Protein AF-A0A925L980-F1 (afdb_monomer_lite)

pLDDT: mean 92.79, std 6.02, range [75.56, 98.62]

Foldseek 3Di:
DKDKDKAFDPPADAPVRLVVLLVLVVVLVVPDDVVDDPVSVVSVVVSVVVLVVNVPDPDNYRIKMKIKDWDDDPQKIWMWIWIADVSQRKIKIKTKIWGDDPFKIKIKMKIATDGPCSDPSVVDPDGIDIDMDMGGDD

Sequence (138 aa):
SLMAEWWYDSTAASNAQWDAWNARNRQLAQSWVPGGPEGLRRGIAGNLGWQAQAFGGTSLRRNNVLVRVAWDHAGWQPSLDMLYTPADRGRVITAALGWQGDRVRLDLACRVNSGPTGSVLAQLPVRRTVLGAISWAL

Structure (mmCIF, N/CA/C/O backbone):
data_AF-A0A925L980-F1
#
_entry.id   AF-A0A925L980-F1
#
loop_
_atom_site.group_PDB
_atom_site.id
_atom_site.type_symbol
_atom_site.label_atom_id
_atom_site.label_alt_id
_atom_site.label_comp_id
_atom_site.label_asym_id
_atom_site.label_entity_id
_atom_site.label_seq_id
_atom_site.pdbx_PDB_ins_code
_atom_site.Cartn_x
_atom_site.Cartn_y
_atom_site.Cartn_z
_atom_site.occupancy
_atom_site.B_iso_or_equiv
_atom_site.auth_seq_id
_atom_site.auth_comp_id
_atom_site.auth_asym_id
_atom_site.auth_atom_id
_atom_site.pdbx_PDB_model_num
ATOM 1 N N . SER A 1 1 ? -16.833 -6.647 12.321 1.00 94.12 1 SER A N 1
ATOM 2 C CA . SER A 1 1 ? -17.244 -6.918 10.933 1.00 94.12 1 SER A CA 1
ATOM 3 C C . SER A 1 1 ? -16.090 -7.517 10.140 1.00 94.12 1 SER A C 1
ATOM 5 O O . SER A 1 1 ? -14.927 -7.305 10.474 1.00 94.12 1 SER A O 1
ATOM 7 N N . LEU A 1 2 ? -16.424 -8.274 9.094 1.00 97.62 2 LEU A N 1
ATOM 8 C CA . LEU A 1 2 ? -15.498 -8.763 8.073 1.00 97.62 2 LEU A CA 1
ATOM 9 C C . LEU A 1 2 ? -16.004 -8.261 6.718 1.00 97.62 2 LEU A C 1
ATOM 11 O O . LEU A 1 2 ? -17.199 -8.350 6.445 1.00 97.62 2 LEU A O 1
ATOM 15 N N . MET A 1 3 ? -15.101 -7.745 5.892 1.00 98.19 3 MET A N 1
ATOM 16 C CA . MET A 1 3 ? -15.384 -7.272 4.541 1.00 98.19 3 MET A CA 1
ATOM 17 C C . MET A 1 3 ? -14.299 -7.769 3.589 1.00 98.19 3 MET A C 1
ATOM 19 O O . MET A 1 3 ? -13.117 -7.790 3.935 1.00 98.19 3 MET A O 1
ATOM 23 N N . ALA A 1 4 ? -14.707 -8.133 2.378 1.00 98.31 4 ALA A N 1
ATOM 24 C CA . ALA A 1 4 ? -13.807 -8.385 1.268 1.00 98.31 4 ALA A CA 1
ATOM 25 C C . ALA A 1 4 ? -14.379 -7.742 0.002 1.00 98.31 4 ALA A C 1
ATOM 27 O O . ALA A 1 4 ? -15.572 -7.863 -0.267 1.00 98.31 4 ALA A O 1
ATOM 28 N N . GLU A 1 5 ? -13.528 -7.069 -0.761 1.00 98.38 5 GLU A N 1
ATOM 29 C CA . GLU A 1 5 ? -13.892 -6.397 -2.004 1.00 98.38 5 GLU A CA 1
ATOM 30 C C . GLU A 1 5 ? -12.828 -6.667 -3.064 1.00 98.38 5 GLU A C 1
ATOM 32 O O . GLU A 1 5 ? -11.630 -6.669 -2.781 1.00 98.38 5 GLU A O 1
ATOM 37 N N . TRP A 1 6 ? -13.268 -6.883 -4.298 1.00 98.38 6 TRP A N 1
ATOM 38 C CA . TRP A 1 6 ? -12.401 -6.919 -5.465 1.00 98.38 6 TRP A CA 1
ATOM 39 C C . TRP A 1 6 ? -12.908 -5.911 -6.484 1.00 98.38 6 TRP A C 1
ATOM 41 O O . TRP A 1 6 ? -14.113 -5.823 -6.719 1.00 98.38 6 TRP A O 1
A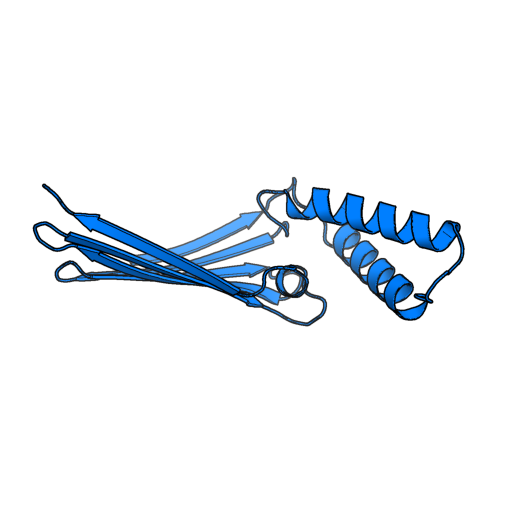TOM 51 N N . TRP A 1 7 ? -11.987 -5.186 -7.112 1.00 97.81 7 TRP A N 1
ATOM 52 C CA . TRP A 1 7 ? -12.325 -4.266 -8.188 1.00 97.81 7 TRP A CA 1
ATOM 53 C C . TRP A 1 7 ? -11.268 -4.248 -9.285 1.00 97.81 7 TRP A C 1
ATOM 55 O O . TRP A 1 7 ? -10.091 -4.579 -9.081 1.00 97.81 7 TRP A O 1
ATOM 65 N N . TYR A 1 8 ? -11.728 -3.814 -10.458 1.00 97.44 8 TYR A N 1
ATOM 66 C CA . TYR A 1 8 ? -10.910 -3.522 -11.619 1.00 97.44 8 TYR A CA 1
ATOM 67 C C . TYR A 1 8 ? -10.911 -2.014 -11.908 1.00 97.44 8 TYR A C 1
ATOM 69 O O . TYR A 1 8 ? -11.962 -1.427 -12.149 1.00 97.44 8 TYR A O 1
ATOM 77 N N . ASP A 1 9 ? -9.735 -1.393 -11.923 1.00 95.69 9 ASP A N 1
ATOM 78 C CA . ASP A 1 9 ? -9.523 0.006 -12.290 1.00 95.69 9 ASP A CA 1
ATOM 79 C C . ASP A 1 9 ? -8.882 0.087 -13.685 1.00 95.69 9 ASP A C 1
ATOM 81 O O . ASP A 1 9 ? -7.697 -0.205 -13.863 1.00 95.69 9 ASP A O 1
ATOM 85 N N . SER A 1 10 ? -9.661 0.473 -14.700 1.00 94.62 10 SER A N 1
ATOM 86 C CA . SER A 1 10 ? -9.168 0.614 -16.078 1.00 94.62 10 SER A CA 1
ATOM 87 C C . SER A 1 10 ? -8.231 1.807 -16.272 1.00 94.62 10 SER A C 1
ATOM 89 O O . SER A 1 10 ? -7.497 1.836 -17.263 1.00 94.62 10 SER A O 1
ATOM 91 N N . THR A 1 11 ? -8.264 2.784 -15.360 1.00 92.81 11 THR A N 1
ATOM 92 C CA . THR A 1 11 ? -7.445 4.005 -15.421 1.00 92.81 11 THR A CA 1
ATOM 93 C C . THR A 1 11 ? -6.032 3.775 -14.890 1.00 92.81 11 THR A C 1
ATOM 95 O O . THR A 1 11 ? -5.096 4.456 -15.308 1.00 92.81 11 THR A O 1
ATOM 98 N N . ALA A 1 12 ? -5.850 2.757 -14.043 1.00 94.19 12 ALA A N 1
ATOM 99 C CA . ALA A 1 12 ? -4.543 2.342 -13.557 1.00 94.19 12 ALA A CA 1
ATOM 100 C C . ALA A 1 12 ? -3.649 1.777 -14.677 1.00 94.19 12 ALA A C 1
ATOM 102 O O . ALA A 1 12 ? -4.109 1.196 -15.676 1.00 94.19 12 ALA A O 1
ATOM 103 N N . ALA A 1 13 ? -2.334 1.894 -14.478 1.00 93.44 13 ALA A N 1
ATOM 104 C CA . ALA A 1 13 ? -1.342 1.361 -15.402 1.00 93.44 13 ALA A CA 1
ATOM 105 C C . ALA A 1 13 ? -1.515 -0.158 -15.596 1.00 93.44 13 ALA A C 1
ATOM 107 O O . ALA A 1 13 ? -1.711 -0.936 -14.656 1.00 93.44 13 ALA A O 1
ATOM 108 N N . SER A 1 14 ? -1.459 -0.580 -16.858 1.00 94.19 14 SER A N 1
ATOM 109 C CA . SER A 1 14 ? -1.547 -1.981 -17.268 1.00 94.19 14 SER A CA 1
ATOM 110 C C . SER A 1 14 ? -0.332 -2.791 -16.812 1.00 94.19 14 SER A C 1
ATOM 112 O O . SER A 1 14 ? 0.734 -2.246 -16.522 1.00 94.19 14 SER A O 1
ATOM 114 N N . ASN A 1 15 ? -0.465 -4.120 -16.818 1.00 94.44 15 ASN A N 1
ATOM 115 C CA . ASN A 1 15 ? 0.656 -5.015 -16.522 1.00 94.44 15 ASN A CA 1
ATOM 116 C C . ASN A 1 15 ? 1.834 -4.776 -17.474 1.00 94.44 15 ASN A C 1
ATOM 118 O O . ASN A 1 15 ? 2.947 -4.591 -17.002 1.00 94.44 15 ASN A O 1
ATOM 122 N N . ALA A 1 16 ? 1.574 -4.637 -18.779 1.00 94.75 16 ALA A N 1
ATOM 123 C CA . ALA A 1 16 ? 2.611 -4.359 -19.772 1.00 94.75 16 ALA A CA 1
ATOM 124 C C . ALA A 1 16 ? 3.371 -3.048 -19.496 1.00 94.75 16 ALA A C 1
ATOM 126 O O . ALA A 1 16 ? 4.588 -2.993 -19.661 1.00 94.75 16 ALA A O 1
ATOM 127 N N . GLN A 1 17 ? 2.678 -1.999 -19.039 1.00 94.12 17 GLN A N 1
ATOM 128 C CA . GLN A 1 17 ? 3.322 -0.736 -18.662 1.00 94.12 17 GLN A CA 1
ATOM 129 C C . GLN A 1 17 ? 4.218 -0.902 -17.428 1.00 94.12 17 GLN A C 1
ATOM 131 O O . GLN A 1 17 ? 5.349 -0.417 -17.427 1.00 94.12 17 GLN A O 1
ATOM 136 N N . TRP A 1 18 ? 3.753 -1.628 -16.408 1.00 94.12 18 TRP A N 1
ATOM 137 C CA . TRP A 1 18 ? 4.563 -1.935 -15.227 1.00 94.12 18 TRP A CA 1
ATOM 138 C C . TRP A 1 18 ? 5.760 -2.833 -15.539 1.00 94.12 18 TRP A C 1
ATOM 140 O O . TRP A 1 18 ? 6.843 -2.613 -15.002 1.00 94.12 18 TRP A O 1
ATOM 150 N N . ASP A 1 19 ? 5.595 -3.811 -16.425 1.00 93.69 19 ASP A N 1
ATOM 151 C CA . ASP A 1 19 ? 6.669 -4.710 -16.842 1.00 93.69 19 ASP A CA 1
ATOM 152 C C . ASP A 1 19 ? 7.736 -3.957 -17.642 1.00 93.69 19 ASP A C 1
ATOM 154 O O . ASP A 1 19 ? 8.932 -4.111 -17.380 1.00 93.69 19 ASP A O 1
ATOM 158 N N . ALA A 1 20 ? 7.315 -3.074 -18.554 1.00 93.19 20 ALA A N 1
ATOM 159 C CA . ALA A 1 20 ? 8.214 -2.191 -19.290 1.00 93.19 20 ALA A CA 1
ATOM 160 C C . ALA A 1 20 ? 8.977 -1.242 -18.351 1.00 93.19 20 ALA A C 1
ATOM 162 O O . ALA A 1 20 ? 10.186 -1.057 -18.505 1.00 93.19 20 ALA A O 1
ATOM 163 N N . TRP A 1 21 ? 8.301 -0.679 -17.347 1.00 91.88 21 TRP A N 1
ATOM 164 C CA . TRP A 1 21 ? 8.938 0.157 -16.332 1.00 91.88 21 TRP A CA 1
ATOM 165 C C . TRP A 1 21 ? 9.939 -0.629 -15.473 1.00 91.88 21 TRP A C 1
ATOM 167 O O . TRP A 1 21 ? 11.080 -0.202 -15.312 1.00 91.88 21 TRP A O 1
ATOM 177 N N . ASN A 1 22 ? 9.577 -1.826 -15.007 1.00 91.38 22 ASN A N 1
ATOM 178 C CA . ASN A 1 22 ? 10.477 -2.716 -14.270 1.00 91.38 22 ASN A CA 1
ATOM 179 C C . ASN A 1 22 ? 11.709 -3.115 -15.100 1.00 91.38 22 ASN A C 1
ATOM 181 O O . ASN A 1 22 ? 12.827 -3.175 -14.583 1.00 91.38 22 ASN A O 1
ATOM 185 N N . ALA A 1 23 ? 11.534 -3.398 -16.394 1.00 91.81 23 ALA A N 1
ATOM 186 C CA . ALA A 1 23 ? 12.641 -3.673 -17.306 1.00 91.81 23 ALA A CA 1
ATOM 187 C C . ALA A 1 23 ? 13.569 -2.456 -17.441 1.00 91.81 23 ALA A C 1
ATOM 189 O O . ALA A 1 23 ? 14.784 -2.596 -17.291 1.00 91.81 23 ALA A O 1
ATOM 190 N N . ARG A 1 24 ? 12.996 -1.259 -17.622 1.00 89.50 24 ARG A N 1
ATOM 191 C CA . ARG A 1 24 ? 13.750 -0.003 -17.696 1.00 89.50 24 ARG A CA 1
ATOM 192 C C . ARG A 1 24 ? 14.513 0.288 -16.403 1.00 89.50 24 ARG A C 1
ATOM 194 O O . ARG A 1 24 ? 15.690 0.620 -16.473 1.00 89.50 24 ARG A O 1
ATOM 201 N N . ASN A 1 25 ? 13.900 0.101 -15.234 1.00 87.62 25 ASN A N 1
ATOM 202 C CA . ASN A 1 25 ? 14.571 0.276 -13.942 1.00 87.62 25 ASN A CA 1
ATOM 203 C C . ASN A 1 25 ? 15.776 -0.649 -13.781 1.00 87.62 25 ASN A C 1
ATOM 205 O O . ASN A 1 25 ? 16.826 -0.206 -13.325 1.00 87.62 25 ASN A O 1
ATOM 209 N N . ARG A 1 26 ? 15.649 -1.921 -14.179 1.00 88.56 26 ARG A N 1
ATOM 210 C CA . ARG A 1 26 ? 16.769 -2.873 -14.136 1.00 88.56 26 ARG A CA 1
ATOM 211 C C . ARG A 1 26 ? 17.914 -2.430 -15.042 1.00 88.56 26 ARG A C 1
ATOM 213 O O . ARG A 1 26 ? 19.060 -2.433 -14.605 1.00 88.56 26 ARG A O 1
ATOM 220 N N . GLN A 1 27 ? 17.601 -1.992 -16.260 1.00 88.69 27 GLN A N 1
ATOM 221 C CA . GLN A 1 27 ? 18.602 -1.477 -17.193 1.00 88.69 27 GLN A CA 1
ATOM 222 C C . GLN A 1 27 ? 19.283 -0.207 -16.660 1.00 88.69 27 GLN A C 1
ATOM 224 O O . GLN A 1 27 ? 20.504 -0.088 -16.732 1.00 88.69 27 GLN A O 1
ATOM 229 N N . LEU A 1 28 ? 18.518 0.733 -16.098 1.00 85.56 28 LEU A N 1
ATOM 230 C CA . LEU A 1 28 ? 19.056 1.959 -15.502 1.00 85.56 28 LEU A CA 1
ATOM 231 C C . LEU A 1 28 ? 19.954 1.656 -14.296 1.00 85.56 28 LEU A C 1
ATOM 233 O O . LEU A 1 28 ? 21.034 2.225 -14.194 1.00 85.56 28 LEU A O 1
ATOM 237 N N . ALA A 1 29 ? 19.557 0.726 -13.425 1.00 83.75 29 ALA A N 1
ATOM 238 C CA . ALA A 1 29 ? 20.366 0.315 -12.278 1.00 83.75 29 ALA A CA 1
ATOM 239 C C . ALA A 1 29 ? 21.691 -0.346 -12.694 1.00 83.75 29 ALA A C 1
ATOM 241 O O . ALA A 1 29 ? 22.710 -0.124 -12.051 1.00 83.75 29 ALA A O 1
ATOM 242 N N . GLN A 1 30 ? 21.695 -1.126 -13.781 1.00 86.44 30 GLN A N 1
ATOM 243 C CA . GLN A 1 30 ? 22.907 -1.762 -14.317 1.00 86.44 30 GLN A CA 1
ATOM 244 C C . GLN A 1 30 ? 23.838 -0.786 -15.047 1.00 86.44 30 GLN A C 1
ATOM 246 O O . GLN A 1 30 ? 25.037 -1.026 -15.123 1.00 86.44 30 GLN A O 1
ATOM 251 N N . SER A 1 31 ? 23.288 0.289 -15.615 1.00 83.12 31 SER A N 1
ATOM 252 C CA . SER A 1 31 ? 24.026 1.256 -16.440 1.00 83.12 31 SER A CA 1
ATOM 253 C C . SER A 1 31 ? 24.422 2.531 -15.693 1.00 83.12 31 SER A C 1
ATOM 255 O O . SER A 1 31 ? 25.075 3.401 -16.272 1.00 83.12 31 SER A O 1
ATOM 257 N N . TRP A 1 32 ? 24.029 2.671 -14.423 1.00 80.06 32 TRP A N 1
ATOM 258 C CA . TRP A 1 32 ? 24.304 3.870 -13.643 1.00 80.06 32 TRP A CA 1
ATOM 259 C C . TRP A 1 32 ? 25.796 4.012 -13.333 1.00 80.06 32 TRP A C 1
ATOM 261 O O . TRP A 1 32 ? 26.409 3.142 -12.718 1.00 80.06 32 TRP A O 1
ATOM 271 N N . VAL A 1 33 ? 26.356 5.158 -13.721 1.00 81.12 33 VAL A N 1
ATOM 272 C CA . VAL A 1 33 ? 27.717 5.586 -13.383 1.00 81.12 33 VAL A CA 1
ATOM 273 C C . VAL A 1 33 ? 27.702 7.069 -12.977 1.00 81.12 33 VAL A C 1
ATOM 275 O O . VAL A 1 33 ? 27.028 7.871 -13.640 1.00 81.12 33 VAL A O 1
ATOM 278 N N . PRO A 1 34 ? 28.418 7.473 -11.907 1.00 80.12 34 PRO A N 1
ATOM 279 C CA . PRO A 1 34 ? 28.583 8.883 -11.555 1.00 80.12 34 PRO A CA 1
ATOM 280 C C . PRO A 1 34 ? 29.133 9.689 -12.740 1.00 80.12 34 PRO A C 1
ATOM 282 O O . PRO A 1 34 ? 30.101 9.279 -13.373 1.00 80.12 34 PRO A O 1
ATOM 285 N N . GLY A 1 35 ? 28.508 10.826 -13.067 1.00 80.81 35 GLY A N 1
ATOM 286 C CA . GLY A 1 35 ? 28.914 11.654 -14.214 1.00 80.81 35 GLY A CA 1
ATOM 287 C C . GLY A 1 35 ? 28.580 11.066 -15.593 1.00 80.81 35 GLY A C 1
ATOM 288 O O . GLY A 1 35 ? 29.133 11.515 -16.593 1.00 80.81 35 GLY A O 1
ATOM 289 N N . GLY A 1 36 ? 27.688 10.071 -15.662 1.00 79.94 36 GLY A N 1
ATOM 290 C CA . GLY A 1 36 ? 27.344 9.382 -16.904 1.00 79.94 36 GLY A CA 1
ATOM 291 C C . GLY A 1 36 ? 26.758 10.266 -18.024 1.00 79.94 36 GLY A C 1
ATOM 292 O O . GLY A 1 36 ? 26.383 11.424 -17.803 1.00 79.94 36 GLY A O 1
ATOM 293 N N . PRO A 1 37 ? 26.635 9.709 -19.244 1.00 84.00 37 PRO A N 1
ATOM 294 C CA . PRO A 1 37 ? 26.238 10.449 -20.444 1.00 84.00 37 PRO A CA 1
ATOM 295 C C . PRO A 1 37 ? 24.902 11.196 -20.308 1.00 84.00 37 PRO A C 1
ATOM 297 O O . PRO A 1 37 ? 23.978 10.746 -19.629 1.00 84.00 37 PRO A O 1
ATOM 300 N N . GLU A 1 38 ? 24.741 12.310 -21.029 1.00 81.25 38 GLU A N 1
ATOM 301 C CA . GLU A 1 38 ? 23.505 13.111 -21.010 1.00 81.25 38 GLU A CA 1
ATOM 302 C C . GLU A 1 38 ? 22.247 12.308 -21.374 1.00 81.25 38 GLU A C 1
ATOM 304 O O . GLU A 1 38 ? 21.184 12.513 -20.786 1.00 81.25 38 GLU A O 1
ATOM 309 N N . GLY A 1 39 ? 22.363 11.361 -22.310 1.00 81.56 39 GLY A N 1
ATOM 310 C CA . GLY A 1 39 ? 21.269 10.455 -22.663 1.00 81.56 39 GLY A CA 1
ATOM 311 C C . GLY A 1 39 ? 20.781 9.618 -21.475 1.00 81.56 39 GLY A C 1
ATOM 312 O O . GLY A 1 39 ? 19.574 9.473 -21.288 1.00 81.56 39 GLY A O 1
ATOM 313 N N . LEU A 1 40 ? 21.698 9.148 -20.620 1.00 82.81 40 LEU A N 1
ATOM 314 C CA . LEU A 1 40 ? 21.360 8.401 -19.406 1.00 82.81 40 LEU A CA 1
ATOM 315 C C . LEU A 1 40 ? 20.642 9.299 -18.391 1.00 82.81 40 LEU A C 1
ATOM 317 O O . LEU A 1 40 ? 19.610 8.907 -17.848 1.00 82.81 40 LEU A O 1
ATOM 321 N N . ARG A 1 41 ? 21.124 10.535 -18.191 1.00 80.81 41 ARG A N 1
ATOM 322 C CA . ARG A 1 41 ? 20.469 11.521 -17.311 1.00 80.81 41 ARG A CA 1
ATOM 323 C C . ARG A 1 41 ? 19.037 11.828 -17.759 1.00 80.81 41 ARG A C 1
ATOM 325 O O . ARG A 1 41 ? 18.129 11.833 -16.931 1.00 80.81 41 ARG A O 1
ATOM 332 N N . ARG A 1 42 ? 18.816 12.020 -19.066 1.00 82.69 42 ARG A N 1
ATOM 333 C CA . ARG A 1 42 ? 17.468 12.203 -19.639 1.00 82.69 42 ARG A CA 1
ATOM 334 C C . ARG A 1 42 ? 16.584 10.968 -19.448 1.00 82.69 42 ARG A C 1
ATOM 336 O O . ARG A 1 42 ? 15.416 11.114 -19.101 1.00 82.69 42 ARG A O 1
ATOM 343 N N . GLY A 1 43 ? 17.139 9.766 -19.609 1.00 81.94 43 GLY A N 1
ATOM 344 C CA . GLY A 1 43 ? 16.431 8.509 -19.354 1.00 81.94 43 GLY A CA 1
ATOM 345 C C . GLY A 1 43 ? 15.965 8.366 -17.902 1.00 81.94 43 GLY A C 1
ATOM 346 O O . GLY A 1 43 ? 14.813 8.004 -17.664 1.00 81.94 43 GLY A O 1
ATOM 347 N N . ILE A 1 44 ? 16.820 8.719 -16.936 1.00 84.56 44 ILE A N 1
ATOM 348 C CA . ILE A 1 44 ? 16.472 8.735 -15.506 1.00 84.56 44 ILE A CA 1
ATOM 349 C C . ILE A 1 44 ? 15.362 9.758 -15.234 1.00 84.56 44 ILE A C 1
ATOM 351 O O . ILE A 1 44 ? 14.368 9.414 -14.600 1.00 84.56 44 ILE A O 1
ATOM 355 N N . ALA A 1 45 ? 15.484 10.986 -15.749 1.00 83.38 45 ALA A N 1
ATOM 356 C CA . ALA A 1 45 ? 14.471 12.028 -15.565 1.00 83.38 45 ALA A CA 1
ATOM 357 C C . ALA A 1 45 ? 13.101 11.617 -16.136 1.00 83.38 45 ALA A C 1
ATOM 359 O O . ALA A 1 45 ? 12.084 11.749 -15.457 1.00 83.38 45 ALA A O 1
ATOM 360 N N . GLY A 1 46 ? 13.071 11.048 -17.346 1.00 82.62 46 GLY A N 1
ATOM 361 C CA . GLY A 1 46 ? 11.838 10.526 -17.941 1.00 82.62 46 GLY A CA 1
ATOM 362 C C . GLY A 1 46 ? 11.239 9.364 -17.144 1.00 82.62 46 GLY A C 1
ATOM 363 O O . GLY A 1 46 ? 10.020 9.268 -17.004 1.00 82.62 46 GLY A O 1
ATOM 364 N N . ASN A 1 47 ? 12.083 8.503 -16.572 1.00 85.44 47 ASN A N 1
ATOM 365 C CA . ASN A 1 47 ? 11.638 7.406 -15.717 1.00 85.44 47 ASN A CA 1
ATOM 366 C C . ASN A 1 47 ? 11.014 7.900 -14.402 1.00 85.44 47 ASN A C 1
ATOM 368 O O . ASN A 1 47 ? 9.971 7.392 -13.994 1.00 85.44 47 ASN A O 1
ATOM 372 N N . LEU A 1 48 ? 11.615 8.914 -13.774 1.00 84.19 48 LEU A N 1
ATOM 373 C CA . LEU A 1 48 ? 11.068 9.567 -12.581 1.00 84.19 48 LEU A CA 1
ATOM 374 C C . LEU A 1 48 ? 9.751 10.292 -12.885 1.00 84.19 48 LEU A C 1
ATOM 376 O O . LEU A 1 48 ? 8.806 10.181 -12.109 1.00 84.19 48 LEU A O 1
ATOM 380 N N . GLY A 1 49 ? 9.657 10.976 -14.030 1.00 84.25 49 GLY A N 1
ATOM 381 C CA . GLY A 1 49 ? 8.422 11.636 -14.464 1.00 84.25 49 GLY A CA 1
ATOM 382 C C . GLY A 1 49 ? 7.265 10.651 -14.641 1.00 84.25 49 GLY A C 1
ATOM 383 O O . GLY A 1 49 ? 6.176 10.868 -14.111 1.00 84.25 49 GLY A O 1
ATOM 384 N N . TRP A 1 50 ? 7.516 9.521 -15.311 1.00 86.81 50 TRP A N 1
ATOM 385 C CA . TRP A 1 50 ? 6.516 8.459 -15.445 1.00 86.81 50 TRP A CA 1
ATOM 386 C C . TRP A 1 50 ? 6.130 7.855 -14.087 1.00 86.81 50 TRP A C 1
ATOM 388 O O . TRP A 1 50 ? 4.946 7.653 -13.823 1.00 86.81 50 TRP A O 1
ATOM 398 N N . GLN A 1 51 ? 7.107 7.612 -13.203 1.00 84.94 51 GLN A N 1
ATOM 399 C CA . GLN A 1 51 ? 6.859 7.082 -11.858 1.00 84.94 51 GLN A CA 1
ATOM 400 C C . GLN A 1 51 ? 5.970 8.020 -11.032 1.00 84.94 51 GLN A C 1
ATOM 402 O O . GLN A 1 51 ? 5.023 7.555 -10.400 1.00 84.94 51 GLN A O 1
ATOM 407 N N . ALA A 1 52 ? 6.239 9.328 -11.057 1.00 83.69 52 ALA A N 1
ATOM 408 C CA . ALA A 1 52 ? 5.444 10.320 -10.340 1.00 83.69 52 ALA A CA 1
ATOM 409 C C . ALA A 1 52 ? 3.981 10.328 -10.814 1.00 83.69 52 ALA A C 1
ATOM 411 O O . ALA A 1 52 ? 3.069 10.354 -9.990 1.00 83.69 52 ALA A O 1
ATOM 412 N N . GLN A 1 53 ? 3.753 10.232 -12.128 1.00 84.62 53 GLN A N 1
ATOM 413 C CA . GLN A 1 53 ? 2.405 10.152 -12.687 1.00 84.62 53 GLN A CA 1
ATOM 414 C C . GLN A 1 53 ? 1.704 8.838 -12.311 1.00 84.62 53 GLN A C 1
ATOM 416 O O . GLN A 1 53 ? 0.555 8.857 -11.877 1.00 84.62 53 GLN A O 1
ATOM 421 N N . ALA A 1 54 ? 2.389 7.700 -12.449 1.00 84.12 54 ALA A N 1
ATOM 422 C CA . ALA A 1 54 ? 1.809 6.388 -12.173 1.00 84.12 54 ALA A CA 1
ATOM 423 C C . ALA A 1 54 ? 1.479 6.191 -10.683 1.00 84.12 54 ALA A C 1
ATOM 425 O O . ALA A 1 54 ? 0.478 5.558 -10.356 1.00 84.12 54 ALA A O 1
ATOM 426 N N . PHE A 1 55 ? 2.291 6.746 -9.777 1.00 86.88 55 PHE A N 1
ATOM 427 C CA . PHE A 1 55 ? 2.052 6.676 -8.331 1.00 86.88 55 PHE A CA 1
ATOM 428 C C . PHE A 1 55 ? 0.999 7.666 -7.827 1.00 86.88 55 PHE A C 1
ATOM 430 O O . PHE A 1 55 ? 0.498 7.489 -6.721 1.00 86.88 55 PHE A O 1
ATOM 437 N N . GLY A 1 56 ? 0.646 8.679 -8.622 1.00 82.88 56 GLY A N 1
ATOM 438 C CA . GLY A 1 56 ? -0.419 9.630 -8.296 1.00 82.88 56 GLY A CA 1
ATOM 439 C C . GLY A 1 56 ? -1.839 9.110 -8.552 1.00 82.88 56 GLY A C 1
ATOM 440 O O . GLY A 1 56 ? -2.799 9.793 -8.206 1.00 82.88 56 GLY A O 1
ATOM 441 N N . GLY A 1 57 ? -1.990 7.934 -9.170 1.00 83.50 57 GLY A N 1
ATOM 442 C CA . GLY A 1 57 ? -3.296 7.326 -9.434 1.00 83.50 57 GLY A CA 1
ATOM 443 C C . GLY A 1 57 ? -3.955 6.738 -8.182 1.00 83.50 57 GLY A C 1
ATOM 444 O O . GLY A 1 57 ? -3.279 6.345 -7.233 1.00 83.50 57 GLY A O 1
ATOM 445 N N . THR A 1 58 ? -5.287 6.626 -8.200 1.00 86.69 58 THR A N 1
ATOM 446 C CA . THR A 1 58 ? -6.073 6.028 -7.106 1.00 86.69 58 THR A CA 1
ATOM 447 C C . THR A 1 58 ? -5.701 4.564 -6.859 1.00 86.69 58 THR A C 1
ATOM 449 O O . THR A 1 58 ? -5.538 4.161 -5.708 1.00 86.69 58 THR A O 1
ATOM 452 N N . SER A 1 59 ? -5.511 3.782 -7.928 1.00 92.00 59 SER A N 1
ATOM 453 C CA . SER A 1 59 ? -4.989 2.415 -7.857 1.00 92.00 59 SER A CA 1
ATOM 454 C C . SER A 1 59 ? -3.668 2.309 -8.616 1.00 92.00 59 SER A C 1
ATOM 456 O O . SER A 1 59 ? -3.545 2.765 -9.751 1.00 92.00 59 SER A O 1
ATOM 458 N N . LEU A 1 60 ? -2.679 1.634 -8.026 1.00 93.44 60 LEU A N 1
ATOM 459 C CA . LEU A 1 60 ? -1.416 1.345 -8.717 1.00 93.44 60 LEU A CA 1
ATOM 460 C C . LEU A 1 60 ? -1.572 0.209 -9.732 1.00 93.44 60 LEU A C 1
ATOM 462 O O . LEU A 1 60 ? -0.936 0.204 -10.784 1.00 93.44 60 LEU A O 1
ATOM 466 N N . ARG A 1 61 ? -2.413 -0.778 -9.419 1.00 95.62 61 ARG A N 1
ATOM 467 C CA . ARG A 1 61 ? -2.693 -1.936 -10.269 1.00 95.62 61 ARG A CA 1
ATOM 468 C C . ARG A 1 61 ? -4.160 -1.925 -10.667 1.00 95.62 61 ARG A C 1
ATOM 470 O O . ARG A 1 61 ? -5.001 -1.409 -9.942 1.00 95.62 61 ARG A O 1
ATOM 477 N N . ARG A 1 62 ? -4.459 -2.528 -11.819 1.00 96.12 62 ARG A N 1
ATOM 478 C CA . ARG A 1 62 ? -5.839 -2.625 -12.304 1.00 96.12 62 ARG A CA 1
ATOM 479 C C . ARG A 1 62 ? -6.681 -3.561 -11.453 1.00 96.12 62 ARG A C 1
ATOM 481 O O . ARG A 1 62 ? -7.783 -3.202 -11.097 1.00 96.12 62 ARG A O 1
ATOM 488 N N . ASN A 1 63 ? -6.163 -4.739 -11.112 1.00 97.44 63 ASN A N 1
ATOM 489 C CA . ASN A 1 63 ? -6.864 -5.697 -10.257 1.00 97.44 63 ASN A CA 1
ATOM 490 C C . ASN A 1 63 ? -6.402 -5.542 -8.813 1.00 97.44 63 ASN A C 1
ATOM 492 O O . ASN A 1 63 ? -5.203 -5.671 -8.544 1.00 97.44 63 ASN A O 1
ATOM 496 N N . ASN A 1 64 ? -7.350 -5.337 -7.906 1.00 97.69 64 ASN A N 1
ATOM 497 C CA . ASN A 1 64 ? -7.085 -5.133 -6.489 1.00 97.69 64 ASN A CA 1
ATOM 498 C C . ASN A 1 64 ? -8.065 -5.952 -5.653 1.00 97.69 64 ASN A C 1
ATOM 500 O O . ASN A 1 64 ? -9.221 -6.117 -6.031 1.00 97.69 64 ASN A O 1
ATOM 504 N N . VAL A 1 65 ? -7.590 -6.460 -4.521 1.00 98.44 65 VAL A N 1
ATOM 505 C CA . VAL A 1 65 ? -8.405 -7.149 -3.518 1.00 98.44 65 VAL A CA 1
ATOM 506 C C . VAL A 1 65 ? -8.177 -6.460 -2.181 1.00 98.44 65 VAL A C 1
ATOM 508 O O . VAL A 1 65 ? -7.036 -6.385 -1.732 1.00 98.44 65 VAL A O 1
ATOM 511 N N . LEU A 1 66 ? -9.233 -5.977 -1.537 1.00 98.31 66 LEU A N 1
ATOM 512 C CA . LEU A 1 66 ? -9.203 -5.467 -0.172 1.00 98.31 66 LEU A CA 1
ATOM 513 C C . LEU A 1 66 ? -9.864 -6.481 0.757 1.00 98.31 66 LEU A C 1
ATOM 515 O O . LEU A 1 66 ? -10.977 -6.927 0.501 1.00 98.31 66 LEU A O 1
ATOM 519 N N . VAL A 1 67 ? -9.197 -6.814 1.857 1.00 98.62 67 VAL A N 1
ATOM 520 C CA . VAL A 1 67 ? -9.777 -7.572 2.970 1.00 98.62 67 VAL A CA 1
ATOM 521 C C . VAL A 1 67 ? -9.669 -6.728 4.225 1.00 98.62 67 VAL A C 1
ATOM 523 O O . VAL A 1 67 ? -8.599 -6.202 4.519 1.00 98.62 67 VAL A O 1
ATOM 526 N N . ARG A 1 68 ? -10.767 -6.605 4.968 1.00 98.56 68 ARG A N 1
ATOM 527 C CA . ARG A 1 68 ? -10.850 -5.802 6.184 1.00 98.56 68 ARG A CA 1
ATOM 528 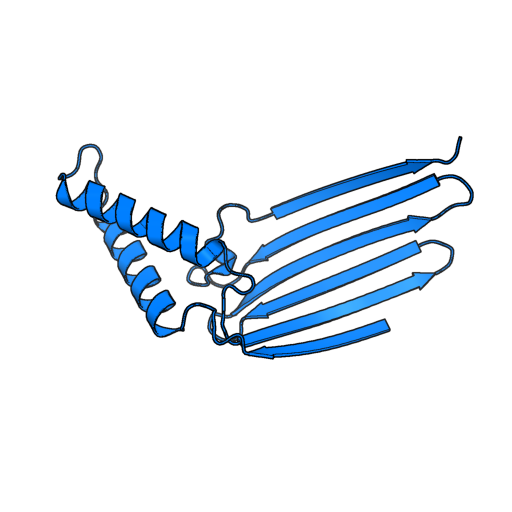C C . ARG A 1 68 ? -11.523 -6.574 7.302 1.00 98.56 68 ARG A C 1
ATOM 530 O O . ARG A 1 68 ? -12.629 -7.088 7.141 1.00 98.56 68 ARG A O 1
ATOM 537 N N . VAL A 1 69 ? -10.872 -6.586 8.456 1.00 98.56 69 VAL A N 1
ATOM 538 C CA . VAL A 1 69 ? -11.438 -7.057 9.718 1.00 98.56 69 VAL A CA 1
ATOM 539 C C . VAL A 1 69 ? -11.459 -5.884 10.679 1.00 98.56 69 VAL A C 1
ATOM 541 O O . VAL A 1 69 ? -10.452 -5.207 10.858 1.00 98.56 69 VAL A O 1
ATOM 544 N N . ALA A 1 70 ? -12.602 -5.639 11.305 1.00 98.12 70 ALA A N 1
ATOM 545 C CA . ALA A 1 70 ? -12.741 -4.611 12.325 1.00 98.12 70 ALA A CA 1
ATOM 546 C C . ALA A 1 70 ? -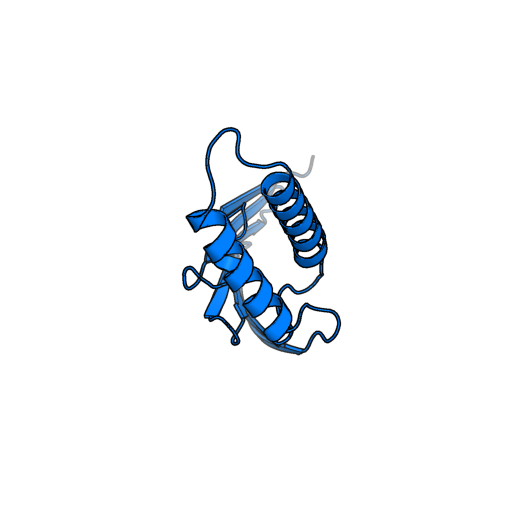13.576 -5.139 13.483 1.00 98.12 70 ALA A C 1
ATOM 548 O O . ALA A 1 70 ? -14.496 -5.935 13.283 1.00 98.12 70 ALA A O 1
ATOM 549 N N . TRP A 1 71 ? -13.284 -4.686 14.690 1.00 96.81 71 TRP A N 1
ATOM 550 C CA . TRP A 1 71 ? -14.073 -5.006 15.870 1.00 96.81 71 TRP A CA 1
ATOM 551 C C . TRP A 1 71 ? -14.378 -3.720 16.627 1.00 96.81 71 TRP A C 1
ATOM 553 O O . TRP A 1 71 ? -13.577 -2.794 16.594 1.00 96.81 71 TRP A O 1
ATOM 563 N N . ASP A 1 72 ? -15.527 -3.671 17.291 1.00 96.56 72 ASP A N 1
ATOM 564 C CA . ASP A 1 72 ? -15.844 -2.632 18.268 1.00 96.56 72 ASP A CA 1
ATOM 565 C C . ASP A 1 72 ? -16.224 -3.321 19.580 1.00 96.56 72 ASP A C 1
ATOM 567 O O . ASP A 1 72 ? -17.068 -4.226 19.592 1.00 96.56 72 ASP A O 1
ATOM 571 N N . HIS A 1 73 ? -15.524 -2.981 20.660 1.00 95.94 73 HIS A N 1
ATOM 572 C CA . HIS A 1 73 ? -15.830 -3.498 21.985 1.00 95.94 73 HIS A CA 1
ATOM 573 C C . HIS A 1 73 ? -15.363 -2.550 23.089 1.00 95.94 73 HIS A C 1
ATOM 575 O O . HIS A 1 73 ? -14.174 -2.255 23.194 1.00 95.94 73 HIS A O 1
ATOM 581 N N . ALA A 1 74 ? -16.289 -2.126 23.954 1.00 94.31 74 ALA A N 1
ATOM 582 C CA . ALA A 1 74 ? -15.997 -1.313 25.140 1.00 94.31 74 ALA A CA 1
ATOM 583 C C . ALA A 1 74 ? -15.122 -0.076 24.834 1.00 94.31 74 ALA A C 1
ATOM 585 O O . ALA A 1 74 ? -14.136 0.193 25.520 1.00 94.31 74 ALA A O 1
ATOM 586 N N . GLY A 1 75 ? -15.456 0.643 23.756 1.00 94.56 75 GLY A N 1
ATOM 587 C CA . GLY A 1 75 ? -14.729 1.833 23.304 1.00 94.56 75 GLY A CA 1
ATOM 588 C C . GLY A 1 75 ? -13.477 1.541 22.473 1.00 94.56 75 GLY A C 1
ATOM 589 O O . GLY A 1 75 ? -12.939 2.461 21.866 1.00 94.56 75 GLY A O 1
ATOM 590 N N . TRP A 1 76 ? -13.016 0.290 22.391 1.00 97.88 76 TRP A N 1
ATOM 591 C CA . TRP A 1 76 ? -11.900 -0.109 21.531 1.00 97.88 76 TRP A CA 1
ATOM 592 C C . TRP A 1 76 ? -12.366 -0.471 20.126 1.00 97.88 76 TRP A C 1
ATOM 594 O O . TRP A 1 76 ? -13.293 -1.259 19.952 1.00 97.88 76 TRP A O 1
ATOM 604 N N . GLN A 1 77 ? -11.658 0.054 19.129 1.00 98.12 77 GLN A N 1
ATOM 605 C CA . GLN A 1 77 ? -11.960 -0.081 17.704 1.00 98.12 77 GLN A CA 1
ATOM 606 C C . GLN A 1 77 ? -10.728 -0.571 16.920 1.00 98.12 77 GLN A C 1
ATOM 608 O O . GLN A 1 77 ? -10.155 0.181 16.123 1.00 98.12 77 GLN A O 1
ATOM 613 N N . PRO A 1 78 ? -10.239 -1.804 17.158 1.00 98.31 78 PRO A N 1
ATOM 614 C CA . PRO A 1 78 ? -9.155 -2.363 16.363 1.00 98.31 78 PRO A CA 1
ATOM 615 C C . PRO A 1 78 ? -9.619 -2.688 14.938 1.00 98.31 78 PRO A C 1
ATOM 617 O O . PRO A 1 78 ? -10.726 -3.185 14.711 1.00 98.31 78 PRO A O 1
ATOM 620 N N . SER A 1 79 ? -8.736 -2.476 13.964 1.00 98.50 79 SER A N 1
ATOM 621 C CA . SER A 1 79 ? -8.934 -2.943 12.593 1.00 98.50 79 SER A CA 1
ATOM 622 C C . SER A 1 79 ? -7.637 -3.379 11.919 1.00 98.50 79 SER A C 1
ATOM 624 O O . SER A 1 79 ? -6.542 -2.918 12.250 1.00 98.50 79 SER A O 1
ATOM 626 N N . LEU A 1 80 ? -7.780 -4.302 10.972 1.00 98.56 80 LEU A N 1
ATOM 627 C CA . LEU A 1 80 ? -6.721 -4.804 10.117 1.00 98.56 80 LEU A CA 1
ATOM 628 C C . LEU A 1 80 ? -7.229 -4.841 8.676 1.00 98.56 80 LEU A C 1
ATOM 630 O O . LEU A 1 80 ? -8.160 -5.583 8.358 1.00 98.56 80 LEU A O 1
ATOM 634 N N . ASP A 1 81 ? -6.563 -4.081 7.816 1.00 98.19 81 ASP A N 1
ATOM 635 C CA . ASP A 1 81 ? -6.859 -3.987 6.393 1.00 98.19 81 ASP A CA 1
ATOM 636 C C . ASP A 1 81 ? -5.680 -4.542 5.584 1.00 98.19 81 ASP A C 1
ATOM 638 O O . ASP A 1 81 ? -4.516 -4.240 5.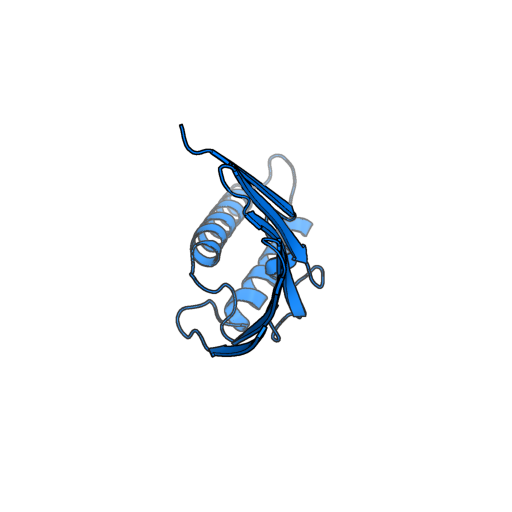865 1.00 98.19 81 ASP A O 1
ATOM 642 N N . MET A 1 82 ? -5.969 -5.317 4.542 1.00 98.38 82 MET A N 1
ATOM 643 C CA . MET A 1 82 ? -4.999 -5.779 3.556 1.00 98.38 82 MET A CA 1
ATOM 644 C C . MET A 1 82 ? -5.485 -5.445 2.152 1.00 98.38 82 MET A C 1
ATOM 646 O O . MET A 1 82 ? -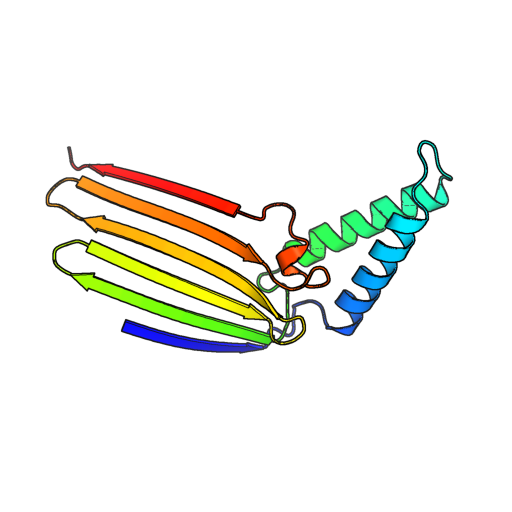6.458 -6.023 1.679 1.00 98.38 82 MET A O 1
ATOM 650 N N . LEU A 1 83 ? -4.757 -4.574 1.461 1.00 98.06 83 LEU A N 1
ATOM 651 C CA . LEU A 1 83 ? -4.837 -4.438 0.011 1.00 98.06 83 LEU A CA 1
ATOM 652 C C . LEU A 1 83 ? -3.852 -5.418 -0.623 1.00 98.06 83 LEU A C 1
ATOM 654 O O . LEU A 1 83 ? -2.678 -5.430 -0.258 1.00 98.06 83 LEU A O 1
ATOM 658 N N . TYR A 1 84 ? -4.298 -6.200 -1.594 1.00 98.19 84 TYR A N 1
ATOM 659 C CA . TYR A 1 84 ? -3.493 -7.155 -2.342 1.00 98.19 84 TYR A CA 1
ATOM 660 C C . TYR A 1 84 ? -3.631 -6.912 -3.844 1.00 98.19 84 TYR A C 1
ATOM 662 O O . TYR A 1 84 ? -4.734 -6.716 -4.354 1.00 98.19 84 TYR A O 1
ATOM 670 N N . THR A 1 85 ? -2.508 -6.956 -4.560 1.00 97.81 85 THR A N 1
ATOM 671 C CA . THR A 1 85 ? -2.448 -6.802 -6.015 1.00 97.81 85 THR A CA 1
ATOM 672 C C . THR A 1 85 ? -2.052 -8.129 -6.671 1.00 97.81 85 THR A C 1
ATOM 674 O O . THR A 1 85 ? -0.865 -8.465 -6.730 1.00 97.81 85 THR A O 1
ATOM 677 N N . PRO A 1 86 ? -3.009 -8.916 -7.206 1.00 96.94 86 PRO A N 1
ATOM 678 C CA . PRO A 1 86 ? -2.727 -10.271 -7.689 1.00 96.94 86 PRO A CA 1
ATOM 679 C C . PRO A 1 86 ? -1.674 -10.353 -8.799 1.00 96.94 86 PRO A C 1
ATOM 681 O O . PRO A 1 86 ? -0.951 -11.342 -8.878 1.00 96.94 86 PRO A O 1
ATOM 684 N N . ALA A 1 87 ? -1.565 -9.312 -9.631 1.00 96.06 87 ALA A N 1
ATOM 685 C CA . ALA A 1 87 ? -0.672 -9.285 -10.789 1.00 96.06 87 ALA A CA 1
ATOM 686 C C . ALA A 1 87 ? 0.818 -9.433 -10.428 1.00 96.06 87 ALA A C 1
ATOM 688 O O . ALA A 1 87 ? 1.575 -10.019 -11.193 1.00 96.06 87 ALA A O 1
ATOM 689 N N . ASP A 1 88 ? 1.245 -8.909 -9.277 1.00 95.50 88 ASP A N 1
ATOM 690 C CA . ASP A 1 88 ? 2.648 -8.924 -8.839 1.00 95.50 88 ASP A CA 1
ATOM 691 C C . ASP A 1 88 ? 2.838 -9.348 -7.380 1.00 95.50 88 ASP A C 1
ATOM 693 O O . ASP A 1 88 ? 3.958 -9.338 -6.864 1.00 95.50 88 ASP A O 1
ATOM 697 N N . ARG A 1 89 ? 1.745 -9.746 -6.720 1.00 97.25 89 ARG A N 1
ATOM 698 C CA . ARG A 1 89 ? 1.692 -10.151 -5.312 1.00 97.25 89 ARG A CA 1
ATOM 699 C C . ARG A 1 89 ? 2.134 -9.048 -4.344 1.00 97.25 89 ARG A C 1
ATOM 701 O O . ARG A 1 89 ? 2.568 -9.342 -3.225 1.00 97.25 89 ARG A O 1
ATOM 708 N N . GLY A 1 90 ? 2.050 -7.791 -4.775 1.00 97.38 90 GLY A N 1
ATOM 709 C CA . GLY A 1 90 ? 2.193 -6.635 -3.903 1.00 97.38 90 GLY A CA 1
ATOM 710 C C . GLY A 1 90 ? 1.073 -6.593 -2.865 1.00 97.38 90 GLY A C 1
ATOM 711 O O . GLY A 1 90 ? -0.030 -7.098 -3.085 1.00 97.38 90 GLY A O 1
ATOM 712 N N . ARG A 1 91 ? 1.362 -6.012 -1.702 1.00 97.44 91 ARG A N 1
ATOM 713 C CA . ARG A 1 91 ? 0.381 -5.862 -0.627 1.00 97.44 91 ARG A CA 1
ATOM 714 C C . ARG A 1 91 ? 0.647 -4.657 0.263 1.00 97.44 91 ARG A C 1
ATOM 716 O O . ARG A 1 91 ? 1.800 -4.339 0.560 1.00 97.44 91 ARG A O 1
ATOM 723 N N . VAL A 1 92 ? -0.429 -4.038 0.730 1.00 97.94 92 VAL A N 1
ATOM 724 C CA . VAL A 1 92 ? -0.422 -3.018 1.780 1.00 97.94 92 VAL A CA 1
ATOM 725 C C . VAL A 1 92 ? -1.179 -3.578 2.967 1.00 97.94 92 VAL A C 1
ATOM 727 O O . VAL A 1 92 ? -2.331 -3.967 2.819 1.00 97.94 92 VAL A O 1
ATOM 730 N N . ILE A 1 93 ? -0.544 -3.613 4.132 1.00 98.31 93 ILE A N 1
ATOM 731 C CA . ILE A 1 93 ? -1.194 -4.006 5.384 1.00 98.31 93 ILE A CA 1
ATOM 732 C C . ILE A 1 93 ? -1.306 -2.762 6.253 1.00 98.31 93 ILE A C 1
ATOM 734 O O . ILE A 1 93 ? -0.306 -2.076 6.458 1.00 98.31 93 ILE A O 1
ATOM 738 N N . THR A 1 94 ? -2.503 -2.469 6.751 1.00 98.50 94 THR A N 1
ATOM 739 C CA . THR A 1 94 ? -2.746 -1.387 7.709 1.00 98.50 94 THR A CA 1
ATOM 740 C C . THR A 1 94 ? -3.354 -1.976 8.972 1.00 98.50 94 THR A C 1
ATOM 742 O O . THR A 1 94 ? -4.426 -2.565 8.913 1.00 98.50 94 THR A O 1
ATOM 745 N N . ALA A 1 95 ? -2.676 -1.823 10.103 1.00 98.50 95 ALA A N 1
ATOM 746 C CA . ALA A 1 95 ? -3.231 -2.112 11.419 1.00 98.50 95 ALA A CA 1
ATOM 747 C C . ALA A 1 95 ? -3.577 -0.786 12.093 1.00 98.50 95 ALA A C 1
ATOM 749 O O . ALA A 1 95 ? -2.743 0.122 12.112 1.00 98.50 95 ALA A O 1
ATOM 750 N N . ALA A 1 96 ? -4.781 -0.670 12.637 1.00 98.38 96 ALA A N 1
ATOM 751 C CA . ALA A 1 96 ? -5.222 0.522 13.344 1.00 98.38 96 ALA A CA 1
ATOM 752 C C . ALA A 1 96 ? -5.917 0.165 14.657 1.00 98.38 96 ALA A C 1
ATOM 754 O O . ALA A 1 96 ? -6.537 -0.890 14.785 1.00 98.38 96 ALA A O 1
ATOM 755 N N . LEU A 1 97 ? -5.799 1.060 15.629 1.00 98.38 97 LEU A N 1
ATOM 756 C CA . LEU A 1 97 ? -6.397 0.952 16.945 1.00 98.38 97 LEU A CA 1
ATOM 757 C C . LEU A 1 97 ? -7.000 2.304 17.315 1.00 98.38 97 LEU A C 1
ATOM 759 O O . LEU A 1 97 ? -6.269 3.265 17.553 1.00 98.38 97 LEU A O 1
ATOM 763 N N . GLY A 1 98 ? -8.327 2.357 17.343 1.00 98.06 98 GLY A N 1
ATOM 764 C CA . GLY A 1 98 ? -9.069 3.449 17.960 1.00 98.06 98 GLY A CA 1
ATOM 765 C C . GLY A 1 98 ? -9.421 3.114 19.406 1.00 98.06 98 GLY A C 1
ATOM 766 O O . GLY A 1 98 ? -9.682 1.953 19.735 1.00 98.06 98 GLY A O 1
ATOM 767 N N . TRP A 1 99 ? -9.452 4.128 20.261 1.00 97.94 99 TRP A N 1
ATOM 768 C CA . TRP A 1 99 ? -10.066 4.066 21.579 1.00 97.94 99 TRP A CA 1
ATOM 769 C C . TRP A 1 99 ? -10.884 5.328 21.840 1.00 97.94 99 TRP A C 1
ATOM 771 O O . TRP A 1 99 ? -10.395 6.444 21.658 1.00 97.94 99 TRP A O 1
ATOM 781 N N . GLN A 1 100 ? -12.118 5.143 22.294 1.00 96.69 100 GLN A N 1
ATOM 782 C CA . GLN A 1 100 ? -13.042 6.204 22.662 1.00 96.69 100 GLN A CA 1
ATOM 783 C C . GLN A 1 100 ? -13.459 6.027 24.125 1.00 96.69 100 GLN A C 1
ATOM 785 O O . GLN A 1 100 ? -14.152 5.069 24.466 1.00 96.69 100 GLN A O 1
ATOM 790 N N . GLY A 1 101 ? -13.050 6.970 24.971 1.00 94.38 101 GLY A N 1
ATOM 791 C CA . GLY A 1 101 ? -13.585 7.156 26.317 1.00 94.38 101 GLY A CA 1
ATOM 792 C C . GLY A 1 101 ? -14.580 8.317 26.375 1.00 94.38 101 GLY A C 1
ATOM 793 O O . GLY A 1 101 ? -14.949 8.895 25.350 1.00 94.38 101 GLY A O 1
ATOM 794 N N . ASP A 1 102 ? -14.969 8.703 27.589 1.00 93.81 102 ASP A N 1
ATOM 795 C CA . ASP A 1 102 ? -16.018 9.712 27.810 1.00 93.81 102 ASP A CA 1
ATOM 796 C C . ASP A 1 102 ? -15.629 11.116 27.331 1.00 93.81 102 ASP A C 1
ATOM 798 O O . ASP A 1 102 ? -16.459 11.867 26.826 1.00 93.81 102 ASP A O 1
ATOM 802 N N . ARG A 1 103 ? -14.355 11.488 27.499 1.00 95.44 103 ARG A N 1
ATOM 803 C CA . ARG A 1 103 ? -13.832 12.813 27.123 1.00 95.44 103 ARG A CA 1
ATOM 804 C C . ARG A 1 103 ? -12.609 12.765 26.232 1.00 95.44 103 ARG A C 1
ATOM 806 O O . ARG A 1 103 ? -12.182 13.816 25.780 1.00 95.44 103 ARG A O 1
ATOM 813 N N . VAL A 1 104 ? -12.029 11.591 26.006 1.00 96.88 104 VAL A N 1
ATOM 814 C CA . VAL A 1 104 ? -10.772 11.424 25.270 1.00 96.88 104 VAL A CA 1
ATOM 815 C C . VAL A 1 104 ? -10.978 10.409 24.159 1.00 96.88 104 VAL A C 1
ATOM 817 O O . VAL A 1 104 ? -11.620 9.380 24.360 1.00 96.88 104 VAL A O 1
ATOM 820 N N . ARG A 1 105 ? -10.392 10.696 23.002 1.00 97.19 105 ARG A N 1
ATOM 821 C CA . ARG A 1 105 ? -10.285 9.783 21.871 1.00 97.19 105 ARG A CA 1
ATOM 822 C C . ARG A 1 105 ? -8.829 9.668 21.450 1.00 97.19 105 ARG A C 1
ATOM 824 O O . ARG A 1 105 ? -8.127 10.677 21.383 1.00 97.19 105 ARG A O 1
ATOM 831 N N . LEU A 1 106 ? -8.405 8.447 21.156 1.00 97.81 106 LEU A N 1
ATOM 832 C CA . LEU A 1 106 ? -7.092 8.117 20.625 1.00 97.81 106 LEU A CA 1
ATOM 833 C C . LEU A 1 106 ? -7.258 7.295 19.349 1.00 97.81 106 LEU A C 1
ATOM 835 O O . LEU A 1 106 ? -8.041 6.351 19.317 1.00 97.81 106 LEU A O 1
ATOM 839 N N . ASP A 1 107 ? -6.480 7.618 18.324 1.00 98.06 107 ASP A N 1
ATOM 840 C CA . ASP A 1 107 ? -6.398 6.846 17.090 1.00 98.06 107 ASP A CA 1
ATOM 841 C C . ASP A 1 107 ? -4.921 6.602 16.763 1.00 98.06 107 ASP A C 1
ATOM 843 O O . ASP A 1 107 ? -4.117 7.533 16.736 1.00 98.06 107 ASP A O 1
ATOM 847 N N . LEU A 1 108 ? -4.550 5.350 16.504 1.00 98.44 108 LEU A N 1
ATOM 848 C CA . LEU A 1 108 ? -3.214 4.955 16.056 1.00 98.44 108 LEU A CA 1
ATOM 849 C C . LEU A 1 108 ? -3.326 4.061 14.826 1.00 98.44 108 LEU A C 1
ATOM 851 O O . LEU A 1 108 ? -4.165 3.167 14.781 1.00 98.44 108 LEU A O 1
ATOM 855 N N . ALA A 1 109 ? -2.453 4.259 13.841 1.00 98.19 109 ALA A N 1
ATOM 856 C CA . ALA A 1 109 ? -2.389 3.423 12.649 1.00 98.19 109 ALA A CA 1
ATOM 857 C C . ALA A 1 109 ? -0.946 3.185 12.201 1.00 98.19 109 ALA A C 1
ATOM 859 O O . ALA A 1 109 ? -0.113 4.088 12.210 1.00 98.19 109 ALA A O 1
ATOM 860 N N . CYS A 1 110 ? -0.660 1.967 11.751 1.00 98.50 110 CYS A N 1
ATOM 861 C CA . CYS A 1 110 ? 0.598 1.574 11.136 1.00 98.50 110 CYS A CA 1
ATOM 862 C C . CYS A 1 110 ? 0.310 0.916 9.787 1.00 98.50 110 CYS A C 1
ATOM 864 O O . CYS A 1 110 ? -0.468 -0.033 9.702 1.00 98.50 110 CYS A O 1
ATOM 866 N N . ARG A 1 111 ? 0.952 1.413 8.731 1.00 98.19 111 ARG A N 1
ATOM 867 C CA . ARG A 1 111 ? 0.835 0.912 7.362 1.00 98.19 111 ARG A CA 1
ATOM 868 C C . ARG A 1 111 ? 2.178 0.404 6.867 1.00 98.19 111 ARG A C 1
ATOM 870 O O . ARG A 1 111 ? 3.193 1.080 7.025 1.00 98.19 111 ARG A O 1
ATOM 877 N N . VAL A 1 112 ? 2.172 -0.754 6.212 1.00 98.12 112 VAL A N 1
ATOM 878 C CA . VAL A 1 112 ? 3.353 -1.379 5.611 1.00 98.12 112 VAL A CA 1
ATOM 879 C C . VAL A 1 112 ? 3.073 -1.760 4.160 1.00 98.12 112 VAL A C 1
ATOM 881 O O . VAL A 1 112 ? 2.169 -2.546 3.884 1.00 98.12 112 VAL A O 1
ATOM 884 N N . ASN A 1 113 ? 3.904 -1.259 3.247 1.00 96.88 113 ASN A N 1
ATOM 885 C CA . ASN A 1 113 ? 3.924 -1.638 1.836 1.00 96.88 113 ASN A CA 1
ATOM 886 C C . ASN A 1 113 ? 4.962 -2.754 1.631 1.00 96.88 113 ASN A C 1
ATOM 888 O O . ASN A 1 113 ? 6.119 -2.623 2.041 1.00 96.88 113 ASN A O 1
ATOM 892 N N . SER A 1 114 ? 4.563 -3.881 1.037 1.00 96.38 114 SER A N 1
ATOM 893 C CA . SER A 1 114 ? 5.432 -5.053 0.857 1.00 96.38 114 SER A CA 1
ATOM 894 C C . SER A 1 114 ? 5.054 -5.899 -0.366 1.00 96.38 114 SER A C 1
ATOM 896 O O . SER A 1 114 ? 4.086 -5.615 -1.065 1.00 96.38 114 SER A O 1
ATOM 898 N N . GLY A 1 115 ? 5.835 -6.947 -0.632 1.00 95.94 115 GLY A N 1
ATOM 899 C CA . GLY A 1 115 ? 5.650 -7.869 -1.754 1.00 95.94 115 GLY A CA 1
ATOM 900 C C . GLY A 1 115 ? 6.998 -8.381 -2.271 1.00 95.94 115 GLY A C 1
ATOM 901 O O . GLY A 1 115 ? 8.037 -8.046 -1.692 1.00 95.94 115 GLY A O 1
ATOM 902 N N . PRO A 1 116 ? 7.012 -9.183 -3.350 1.00 95.38 116 PRO A N 1
ATOM 903 C CA . PRO A 1 116 ? 8.239 -9.515 -4.075 1.00 95.38 116 PRO A CA 1
ATOM 904 C C . PRO A 1 116 ? 8.997 -8.255 -4.521 1.00 95.38 116 PRO A C 1
ATOM 906 O O . PRO A 1 116 ? 8.374 -7.228 -4.782 1.00 95.38 116 PRO A O 1
ATOM 909 N N . THR A 1 117 ? 10.324 -8.325 -4.676 1.00 88.38 117 THR A N 1
ATOM 910 C CA . THR A 1 117 ? 11.175 -7.159 -5.011 1.00 88.38 117 THR A CA 1
ATOM 911 C C . THR A 1 117 ? 10.743 -6.425 -6.287 1.00 88.38 117 THR A C 1
ATOM 913 O O . THR A 1 117 ? 10.871 -5.209 -6.359 1.00 88.38 117 THR A O 1
ATOM 916 N N . GLY A 1 118 ? 10.192 -7.143 -7.273 1.00 87.88 118 GLY A N 1
ATOM 917 C CA . GLY A 1 118 ? 9.662 -6.561 -8.514 1.00 87.88 118 GLY A CA 1
ATOM 918 C C . GLY A 1 118 ? 8.211 -6.067 -8.438 1.00 87.88 118 GLY A C 1
ATOM 919 O O . GLY A 1 118 ? 7.701 -5.534 -9.422 1.00 87.88 118 GLY A O 1
ATOM 920 N N . SER A 1 119 ? 7.529 -6.239 -7.301 1.00 93.75 119 SER A N 1
ATOM 921 C CA . SER A 1 119 ? 6.176 -5.705 -7.112 1.00 93.75 119 SER A CA 1
ATOM 922 C C . SER A 1 119 ? 6.211 -4.188 -6.977 1.00 93.75 119 SER A C 1
ATOM 924 O O . SER A 1 119 ? 7.146 -3.621 -6.410 1.00 93.75 119 SER A O 1
ATOM 926 N N . VAL A 1 120 ? 5.187 -3.521 -7.497 1.00 93.06 120 VAL A N 1
ATOM 927 C CA . VAL A 1 120 ? 5.118 -2.053 -7.511 1.00 93.06 120 VAL A CA 1
ATOM 928 C C . VAL A 1 120 ? 5.042 -1.515 -6.084 1.00 93.06 120 VAL A C 1
ATOM 930 O O . VAL A 1 120 ? 5.748 -0.573 -5.736 1.00 93.06 120 VAL A O 1
ATOM 933 N N . LEU A 1 121 ? 4.268 -2.179 -5.220 1.00 94.38 121 LEU A N 1
ATOM 934 C CA . LEU A 1 121 ? 4.124 -1.807 -3.811 1.00 94.38 121 LEU A CA 1
ATOM 935 C C . LEU A 1 121 ? 5.430 -1.945 -3.012 1.00 94.38 121 LEU A C 1
ATOM 937 O O . LEU A 1 121 ? 5.693 -1.123 -2.137 1.00 94.38 121 LEU A O 1
ATOM 941 N N . ALA A 1 122 ? 6.288 -2.922 -3.327 1.00 92.94 122 ALA A N 1
ATOM 942 C CA . ALA A 1 122 ? 7.612 -3.029 -2.705 1.00 92.94 122 ALA A CA 1
ATOM 943 C C . ALA A 1 122 ? 8.607 -1.966 -3.210 1.00 92.94 122 ALA A C 1
ATOM 945 O O . ALA A 1 122 ? 9.623 -1.720 -2.555 1.00 92.94 122 ALA A O 1
ATOM 946 N N . GLN A 1 123 ? 8.333 -1.339 -4.356 1.00 90.31 123 GLN A N 1
ATOM 947 C CA . GLN A 1 123 ? 9.169 -0.298 -4.960 1.00 90.31 123 GLN A CA 1
ATOM 948 C C . GLN A 1 123 ? 8.742 1.126 -4.569 1.00 90.31 123 GLN A C 1
ATOM 950 O O . GLN A 1 123 ? 9.365 2.091 -5.011 1.00 90.31 123 GLN A O 1
ATOM 955 N N . LEU A 1 124 ? 7.713 1.277 -3.725 1.00 90.75 124 LEU A N 1
ATOM 956 C CA . LEU A 1 124 ? 7.329 2.579 -3.185 1.00 90.75 124 LEU A CA 1
ATOM 957 C C . LEU A 1 124 ? 8.439 3.157 -2.284 1.00 90.75 124 LEU A C 1
ATOM 959 O O . LEU A 1 124 ? 9.004 2.413 -1.473 1.00 90.75 124 LEU A O 1
ATOM 963 N N . PRO A 1 125 ? 8.720 4.476 -2.359 1.00 87.81 125 PRO A N 1
ATOM 964 C CA . PRO A 1 125 ? 9.733 5.116 -1.515 1.00 87.81 125 PRO A CA 1
ATOM 965 C C . PRO A 1 125 ? 9.423 4.991 -0.020 1.00 87.81 125 PRO A C 1
ATOM 967 O O . PRO A 1 125 ? 10.303 4.712 0.792 1.00 87.81 125 PRO A O 1
ATOM 970 N N . VAL A 1 126 ? 8.149 5.156 0.345 1.00 90.88 126 VAL A N 1
ATOM 971 C CA . VAL A 1 126 ? 7.680 5.010 1.724 1.00 90.88 126 VAL A CA 1
ATOM 972 C C . VAL A 1 126 ? 7.206 3.578 1.931 1.00 90.88 126 VAL A C 1
ATOM 974 O O . VAL A 1 126 ? 6.169 3.166 1.411 1.00 90.88 126 VAL A O 1
ATOM 977 N N . ARG A 1 127 ? 7.969 2.802 2.704 1.00 93.88 127 ARG A N 1
ATOM 978 C CA . ARG A 1 127 ? 7.631 1.402 3.014 1.00 93.88 127 ARG A CA 1
ATOM 979 C C . ARG A 1 127 ? 6.790 1.234 4.265 1.00 93.88 127 ARG A C 1
ATOM 981 O O . ARG A 1 127 ? 6.053 0.258 4.370 1.00 93.88 127 ARG A O 1
ATOM 988 N N . ARG A 1 128 ? 6.947 2.136 5.231 1.00 96.81 128 ARG A N 1
ATOM 989 C CA . ARG A 1 128 ? 6.255 2.093 6.517 1.00 96.81 128 ARG A CA 1
ATOM 990 C C . ARG A 1 128 ? 5.810 3.494 6.894 1.00 96.81 128 ARG A C 1
ATOM 992 O O . ARG A 1 128 ? 6.586 4.436 6.754 1.00 96.81 128 ARG A O 1
ATOM 999 N N . THR A 1 129 ? 4.589 3.611 7.384 1.00 97.31 129 THR A N 1
ATOM 1000 C CA . THR A 1 129 ? 4.021 4.871 7.862 1.00 97.31 129 THR A CA 1
ATOM 1001 C C . THR A 1 129 ? 3.307 4.605 9.172 1.00 97.31 129 THR A C 1
ATOM 1003 O O . THR A 1 129 ? 2.559 3.637 9.270 1.00 97.31 129 THR A O 1
ATOM 1006 N N . VAL A 1 130 ? 3.536 5.456 10.166 1.00 97.62 130 VAL A N 1
ATOM 1007 C CA . VAL A 1 130 ? 2.822 5.423 11.443 1.00 97.62 130 VAL A CA 1
ATOM 1008 C C . VAL A 1 130 ? 2.148 6.773 11.625 1.00 97.62 130 VAL A C 1
ATOM 1010 O O . VAL A 1 130 ? 2.761 7.805 11.361 1.00 97.62 130 VAL A O 1
ATOM 1013 N N . LEU A 1 131 ? 0.885 6.754 12.030 1.00 97.06 131 LEU A N 1
ATOM 1014 C CA . LEU A 1 131 ? 0.066 7.933 12.274 1.00 97.06 131 LEU A CA 1
ATOM 1015 C C . LEU A 1 131 ? -0.605 7.791 13.634 1.00 97.06 131 LEU A C 1
ATOM 1017 O O . LEU A 1 131 ? -0.969 6.686 14.039 1.00 97.06 131 LEU A O 1
ATOM 1021 N N . GLY A 1 132 ? -0.771 8.913 14.322 1.00 98.00 132 GLY A N 1
ATOM 1022 C CA . GLY A 1 132 ? -1.43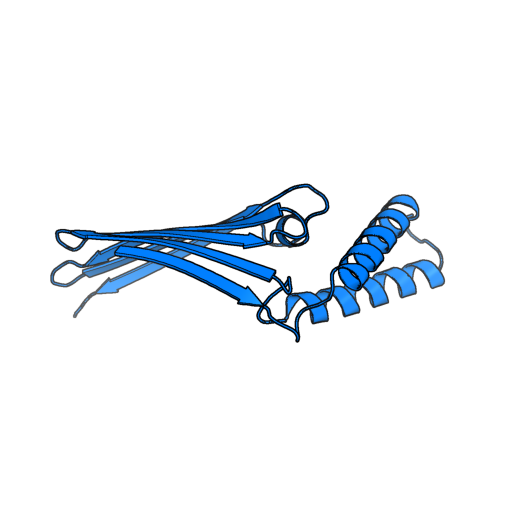4 8.960 15.611 1.00 98.00 132 GLY A CA 1
ATOM 1023 C C . GLY A 1 132 ? -2.138 10.286 15.829 1.00 98.00 132 GLY A C 1
ATOM 1024 O O . GLY A 1 132 ? -1.647 11.325 15.389 1.00 98.00 132 GLY A O 1
ATOM 1025 N N . ALA A 1 133 ? -3.276 10.235 16.506 1.00 97.94 133 ALA A N 1
ATOM 1026 C CA . ALA A 1 133 ? -4.041 11.397 16.918 1.00 97.94 133 ALA A CA 1
ATOM 1027 C C . ALA A 1 133 ? -4.610 11.179 18.321 1.00 97.94 133 ALA A C 1
ATOM 1029 O O . ALA A 1 133 ? -4.950 10.061 18.712 1.00 97.94 133 ALA A O 1
ATOM 1030 N N . ILE A 1 134 ? -4.715 12.270 19.072 1.00 97.62 134 ILE A N 1
ATOM 1031 C CA . ILE A 1 134 ? -5.406 12.319 20.355 1.00 97.62 134 ILE A CA 1
ATOM 1032 C C . ILE A 1 134 ? -6.246 13.591 20.393 1.00 97.62 134 ILE A C 1
ATOM 1034 O O . ILE A 1 134 ? -5.792 14.656 19.974 1.00 97.62 134 ILE A O 1
ATOM 1038 N N . SER A 1 135 ? -7.475 13.478 20.876 1.00 96.94 135 SER A N 1
ATOM 1039 C CA . SER A 1 135 ? -8.391 14.607 21.036 1.00 96.94 135 SER A CA 1
ATOM 1040 C C . SER A 1 135 ? -9.151 14.483 22.345 1.00 96.94 135 SER A C 1
ATOM 1042 O O . SER A 1 135 ? -9.426 13.366 22.788 1.00 96.94 135 SER A O 1
ATOM 1044 N N . TRP A 1 136 ? -9.518 15.611 22.945 1.00 96.69 136 TRP A N 1
ATOM 1045 C CA . TRP A 1 136 ? -10.312 15.636 24.166 1.00 96.69 136 TRP A CA 1
ATOM 1046 C C . TRP A 1 136 ? -11.369 16.739 24.139 1.00 96.69 136 TRP A C 1
ATOM 1048 O O . TRP A 1 136 ? -11.180 17.778 23.506 1.00 96.69 136 TRP A O 1
ATOM 1058 N N . ALA A 1 137 ? -12.484 16.495 24.823 1.00 89.62 137 ALA A N 1
ATOM 1059 C CA . ALA A 1 137 ? -13.485 17.514 25.100 1.00 89.62 137 ALA A CA 1
ATOM 1060 C C . ALA A 1 137 ? -12.974 18.457 26.203 1.00 89.62 137 ALA A C 1
ATOM 1062 O O . ALA A 1 137 ? -12.377 17.996 27.181 1.00 89.62 137 ALA A O 1
ATOM 1063 N N . LEU A 1 138 ? -13.201 19.760 26.017 1.00 75.56 138 LEU A N 1
ATOM 1064 C CA . LEU A 1 138 ? -12.970 20.795 27.030 1.00 75.56 138 LEU A CA 1
ATOM 1065 C C . LEU A 1 138 ? -14.108 20.813 28.056 1.00 75.56 138 LEU A C 1
ATOM 1067 O O . LEU A 1 138 ? -15.275 20.633 27.638 1.00 75.56 138 LEU A O 1
#

Radius of gyration: 19.61 Å; chains: 1; bounding box: 46×31×50 Å

Secondary structure (DSSP, 8-state):
-EEEEEEE-SSSPPHHHHHHHHHHHHHHHHH--TT--HHHHHHHHHHHHHHHHHHTSS-SSSEEEEEEEE--BTTEEEEEEEEEETTTTEEEEEEEEEEE-SSEEEEEEEEEEE-STTSTGGG-S--EEEEEEEEE--